Protein AF-A0A174PL36-F1 (afdb_monomer_lite)

Organism: NCBI:txid40520

Radius of gyration: 17.78 Å; chains: 1; bounding box: 45×32×51 Å

Secondary structure (DSSP, 8-state):
-EEEEEETTEEEEEETTEEEEEEE-STT--SEEEEEE-HHHHHHHHH-TTHHHHHHHHHTTTS--SHHHHHHHHHHHHHHHTT---HHHHHHHHHHHHTSHHHHHHHHHHHHTTS--SSS---BTTB-HHHHHHHSS--HHHHHHHHHHHHH-HHHHHHHHHT-PPP-

Foldseek 3Di:
DAFPDDDPQWTWGDDLNWIWIWHADFVPGGDIFTHTDDPVQVVVCSVPVVSSVVRVVVVVVVDDRHPLRRLLVVQLCCCVRVVVDDPVVSVVLSVLCVVVVVLSVQLSVCVVVVHHDPPPFDAQPNDGLVNCVVVAVADSSRSSVLSSVCVVPVVVSVVCVVVGPDDD

Structure (mmCIF, N/CA/C/O backbone):
data_AF-A0A174PL36-F1
#
_entry.id   AF-A0A174PL36-F1
#
loop_
_atom_site.group_PDB
_atom_site.id
_atom_site.type_symbol
_atom_site.label_atom_id
_atom_site.label_alt_id
_atom_site.label_comp_id
_atom_site.label_asym_id
_atom_site.label_entity_id
_atom_site.label_seq_id
_atom_site.pdbx_PDB_ins_code
_atom_site.Cartn_x
_atom_site.Cartn_y
_atom_site.Cartn_z
_atom_site.occupancy
_atom_site.B_iso_or_equiv
_atom_site.auth_seq_id
_atom_site.auth_comp_id
_atom_site.auth_asym_id
_atom_site.auth_atom_id
_atom_site.pdbx_PDB_model_num
ATOM 1 N N . MET A 1 1 ? -5.865 -0.388 -11.350 1.00 88.88 1 MET A N 1
ATOM 2 C CA . MET A 1 1 ? -4.479 -0.655 -11.802 1.00 88.88 1 MET A CA 1
ATOM 3 C C . MET A 1 1 ? -4.512 -1.227 -13.216 1.00 88.88 1 MET A C 1
ATOM 5 O O . MET A 1 1 ? -5.417 -1.996 -13.507 1.00 88.88 1 MET A O 1
ATOM 9 N N . GLU A 1 2 ? -3.556 -0.876 -14.075 1.00 94.81 2 GLU A N 1
ATOM 10 C CA . GLU A 1 2 ? -3.422 -1.423 -15.435 1.00 94.81 2 GLU A CA 1
ATOM 11 C C . GLU A 1 2 ? -2.105 -2.199 -15.571 1.00 94.81 2 GLU A C 1
ATOM 13 O O . GLU A 1 2 ? -1.045 -1.690 -15.201 1.00 94.81 2 GLU A O 1
ATOM 18 N N . LEU A 1 3 ? -2.162 -3.421 -16.104 1.00 96.50 3 LEU A N 1
ATOM 19 C CA . LEU A 1 3 ? -0.974 -4.182 -16.488 1.00 96.50 3 LEU A CA 1
ATOM 20 C C . LEU A 1 3 ? -0.522 -3.738 -17.882 1.00 96.50 3 LEU A C 1
ATOM 22 O O . LEU A 1 3 ? -1.268 -3.890 -18.844 1.00 96.50 3 LEU A O 1
ATOM 26 N N . VAL A 1 4 ? 0.700 -3.217 -17.987 1.00 97.38 4 VAL A N 1
ATOM 27 C CA . VAL A 1 4 ? 1.261 -2.711 -19.249 1.00 97.38 4 VAL A CA 1
ATOM 28 C C . VAL A 1 4 ? 2.040 -3.804 -19.973 1.00 97.38 4 VAL A C 1
ATOM 30 O O . VAL A 1 4 ? 1.842 -4.013 -21.166 1.00 97.38 4 VAL A O 1
ATOM 33 N N . LEU A 1 5 ? 2.930 -4.507 -19.264 1.00 96.50 5 LEU A N 1
ATOM 34 C CA . LEU A 1 5 ? 3.640 -5.673 -19.797 1.00 96.50 5 LEU A CA 1
ATOM 35 C C . LEU A 1 5 ? 4.159 -6.584 -18.688 1.00 96.50 5 LEU A C 1
ATOM 37 O O . LEU A 1 5 ? 4.340 -6.149 -17.551 1.00 96.50 5 LEU A O 1
ATOM 41 N N . GLU A 1 6 ? 4.482 -7.822 -19.059 1.00 96.06 6 GLU A N 1
ATOM 42 C CA . GLU A 1 6 ? 5.173 -8.788 -18.206 1.00 96.06 6 GLU A CA 1
ATOM 43 C C . GLU A 1 6 ? 6.438 -9.318 -18.874 1.00 96.06 6 GLU A C 1
ATOM 45 O O . GLU A 1 6 ? 6.476 -9.588 -20.077 1.00 96.06 6 GLU A O 1
ATOM 50 N N . TYR A 1 7 ? 7.490 -9.495 -18.078 1.00 95.56 7 TYR A N 1
ATOM 51 C CA . TYR A 1 7 ? 8.738 -10.093 -18.524 1.00 95.56 7 TYR A CA 1
ATOM 52 C C . TYR A 1 7 ? 9.463 -10.771 -17.357 1.00 95.56 7 TYR A C 1
ATOM 54 O O . TYR A 1 7 ? 9.905 -10.122 -16.409 1.00 95.56 7 TYR A O 1
ATOM 62 N N . LYS A 1 8 ? 9.616 -12.100 -17.441 1.00 92.31 8 LYS A N 1
ATOM 63 C CA . LYS A 1 8 ? 10.381 -12.934 -16.489 1.00 92.31 8 LYS A CA 1
ATOM 64 C C . LYS A 1 8 ? 10.021 -12.692 -15.009 1.00 92.31 8 LYS A C 1
ATOM 66 O O . LYS A 1 8 ? 10.908 -12.528 -14.174 1.00 92.31 8 LYS A O 1
ATOM 71 N N . GLY A 1 9 ? 8.724 -12.675 -14.691 1.00 91.38 9 GLY A N 1
ATOM 72 C CA . GLY A 1 9 ? 8.223 -12.490 -13.319 1.00 91.38 9 GLY A CA 1
ATOM 73 C C . GLY A 1 9 ? 8.264 -11.044 -12.812 1.00 91.38 9 GLY A C 1
ATOM 74 O O . GLY A 1 9 ? 8.099 -10.809 -11.618 1.00 91.38 9 GLY A O 1
ATOM 75 N N . LEU A 1 10 ? 8.514 -10.085 -13.707 1.00 95.62 10 LEU A N 1
ATOM 76 C CA . LEU A 1 10 ? 8.389 -8.652 -13.462 1.00 95.62 10 LEU A CA 1
ATOM 77 C C . LEU A 1 10 ? 7.235 -8.116 -14.296 1.00 95.62 10 LEU A C 1
ATOM 79 O O . LEU A 1 10 ? 7.120 -8.470 -15.471 1.00 95.62 10 LEU A O 1
ATOM 83 N N . SER A 1 11 ? 6.444 -7.226 -13.716 1.00 97.12 11 SER A N 1
ATOM 84 C CA . SER A 1 11 ? 5.327 -6.588 -14.406 1.00 97.12 11 SER A CA 1
ATOM 85 C C . SER A 1 11 ? 5.531 -5.080 -14.397 1.00 97.12 11 SER A C 1
ATOM 87 O O . SER A 1 11 ? 5.776 -4.490 -13.347 1.00 97.12 11 SER A O 1
ATOM 89 N N . LEU A 1 12 ? 5.431 -4.435 -15.556 1.00 98.06 12 LEU A N 1
ATOM 90 C CA . LEU A 1 12 ? 5.244 -2.989 -15.610 1.00 98.06 12 LEU A CA 1
ATOM 91 C C . LEU A 1 12 ? 3.751 -2.728 -15.438 1.00 98.06 12 LEU A C 1
ATOM 93 O O . LEU A 1 12 ? 2.942 -3.205 -16.235 1.00 98.06 12 LEU A O 1
ATOM 97 N N . ILE A 1 13 ? 3.389 -1.967 -14.416 1.00 97.56 13 ILE A N 1
ATOM 98 C CA . ILE A 1 13 ? 2.005 -1.583 -14.147 1.00 97.56 13 ILE A CA 1
ATOM 99 C C . ILE A 1 13 ? 1.871 -0.064 -14.155 1.00 97.56 13 ILE A C 1
ATOM 101 O O . ILE A 1 13 ? 2.823 0.663 -13.854 1.00 97.56 13 ILE A O 1
ATOM 105 N N . LYS A 1 14 ? 0.670 0.415 -14.465 1.00 97.06 14 LYS A N 1
ATOM 106 C CA . LYS A 1 14 ? 0.294 1.822 -14.366 1.00 97.06 14 LYS A CA 1
ATOM 107 C C . LYS A 1 14 ? -0.802 1.996 -13.311 1.00 97.06 14 LYS A C 1
ATOM 109 O O . LYS A 1 14 ? -1.827 1.309 -13.329 1.00 97.06 14 LYS A O 1
ATOM 114 N N . LYS A 1 15 ? -0.579 2.914 -12.370 1.00 94.56 15 LYS A N 1
ATOM 115 C CA . LYS A 1 15 ? -1.563 3.373 -11.371 1.00 94.56 15 LYS A CA 1
ATOM 116 C C . LYS A 1 15 ? -1.295 4.846 -11.057 1.00 94.56 15 LYS A C 1
ATOM 118 O O . LYS A 1 15 ? -0.148 5.274 -11.132 1.00 94.56 15 LYS A O 1
ATOM 123 N N . TYR A 1 16 ? -2.336 5.624 -10.765 1.00 94.50 16 TYR A N 1
ATOM 124 C CA . TYR A 1 16 ? -2.219 7.058 -10.439 1.00 94.50 16 TYR A CA 1
ATOM 125 C C . TYR A 1 16 ? -1.510 7.908 -11.518 1.00 94.50 16 TYR A C 1
ATOM 127 O O . TYR A 1 16 ? -0.785 8.848 -11.204 1.00 94.50 16 TYR A O 1
ATOM 135 N N . ASP A 1 17 ? -1.631 7.528 -12.795 1.00 93.88 17 ASP A N 1
ATOM 136 C CA . ASP A 1 17 ? -0.854 8.101 -13.911 1.00 93.88 17 ASP A CA 1
ATOM 137 C C . ASP A 1 17 ? 0.678 8.012 -13.763 1.00 93.88 17 ASP A C 1
ATOM 139 O O . ASP A 1 17 ? 1.435 8.732 -14.422 1.00 93.88 17 ASP A O 1
ATOM 143 N N . LYS A 1 18 ? 1.150 7.078 -12.935 1.00 96.56 18 LYS A N 1
ATOM 144 C CA . LYS A 1 18 ? 2.557 6.728 -12.732 1.00 96.56 18 LYS A CA 1
ATOM 145 C C . LYS A 1 18 ? 2.809 5.275 -13.123 1.00 96.56 18 LYS A C 1
ATOM 147 O O . LYS A 1 18 ? 1.895 4.449 -13.145 1.00 96.56 18 LYS A O 1
ATOM 152 N N . TYR A 1 19 ? 4.068 4.969 -13.411 1.00 97.94 19 TYR A N 1
ATOM 153 C CA . TYR A 1 19 ? 4.516 3.619 -13.728 1.00 97.94 19 TYR A CA 1
ATOM 154 C C . TYR A 1 19 ? 5.253 2.999 -12.550 1.00 97.94 19 TYR A C 1
ATOM 156 O O . TYR A 1 19 ? 6.035 3.664 -11.867 1.00 97.94 19 TYR A O 1
ATOM 164 N N . TYR A 1 20 ? 5.028 1.706 -12.358 1.00 97.75 20 TYR A N 1
ATOM 165 C CA . TYR A 1 20 ? 5.675 0.916 -11.327 1.00 97.75 20 TYR A CA 1
ATOM 166 C C . TYR A 1 20 ? 6.170 -0.398 -11.913 1.00 97.75 20 TYR A C 1
ATOM 168 O O . TYR A 1 20 ? 5.506 -1.000 -12.757 1.00 97.75 20 TYR A O 1
ATOM 176 N N . ILE A 1 21 ? 7.313 -0.870 -11.429 1.00 96.88 21 ILE A N 1
ATOM 177 C CA . ILE A 1 21 ? 7.738 -2.253 -11.626 1.00 96.88 21 ILE A CA 1
ATOM 178 C C . ILE A 1 21 ? 7.225 -3.053 -10.433 1.00 96.88 21 ILE A C 1
ATOM 180 O O . ILE A 1 21 ? 7.696 -2.858 -9.312 1.00 96.88 21 ILE A O 1
ATOM 184 N N . ARG A 1 22 ? 6.281 -3.959 -10.686 1.00 95.69 22 ARG A N 1
ATOM 185 C CA . ARG A 1 22 ? 5.827 -4.963 -9.729 1.00 95.69 22 ARG A CA 1
ATOM 186 C C . ARG A 1 22 ? 6.691 -6.213 -9.824 1.00 95.69 22 ARG A C 1
ATOM 188 O O . ARG A 1 22 ? 6.987 -6.699 -10.917 1.00 95.69 22 ARG A O 1
ATOM 195 N N . PHE A 1 23 ? 7.096 -6.737 -8.678 1.00 93.38 23 PHE A N 1
ATOM 196 C CA . PHE A 1 23 ? 7.859 -7.978 -8.566 1.00 93.38 23 PHE A CA 1
ATOM 197 C C . PHE A 1 23 ? 7.550 -8.668 -7.242 1.00 93.38 23 PHE A C 1
ATOM 199 O O . PHE A 1 23 ? 7.145 -8.013 -6.288 1.00 93.38 23 PHE A O 1
ATOM 206 N N . ILE A 1 24 ? 7.759 -9.981 -7.167 1.00 89.38 24 ILE A N 1
ATOM 207 C CA . ILE A 1 24 ? 7.722 -10.686 -5.883 1.00 89.38 24 ILE A CA 1
ATOM 208 C C . ILE A 1 24 ? 9.054 -10.456 -5.165 1.00 89.38 24 ILE A C 1
ATOM 210 O O . ILE A 1 24 ? 10.118 -10.779 -5.710 1.00 89.38 24 ILE A O 1
ATOM 214 N N . GLY A 1 25 ? 8.996 -9.887 -3.961 1.00 79.00 25 GLY A N 1
ATOM 215 C CA . GLY A 1 25 ? 10.114 -9.882 -3.024 1.00 79.00 25 GLY A CA 1
ATOM 216 C C . GLY A 1 25 ? 10.536 -8.528 -2.452 1.00 79.00 25 GLY A C 1
ATOM 217 O O . GLY A 1 25 ? 9.908 -7.497 -2.612 1.00 79.00 25 GLY A O 1
ATOM 218 N N . GLY A 1 26 ? 11.678 -8.584 -1.783 1.00 60.31 26 GLY A N 1
ATOM 219 C CA . GLY A 1 26 ? 12.026 -7.840 -0.570 1.00 60.31 26 GLY A CA 1
ATOM 220 C C . GLY A 1 26 ? 12.679 -8.923 0.288 1.00 60.31 26 GLY A C 1
ATOM 221 O O . GLY A 1 26 ? 12.268 -10.076 0.180 1.00 60.31 26 GLY A O 1
ATOM 222 N N . GLN A 1 27 ? 13.820 -8.676 0.931 1.00 54.56 27 GLN A N 1
ATOM 223 C CA . GLN A 1 27 ? 14.678 -9.770 1.427 1.00 54.56 27 GLN A CA 1
ATOM 224 C C . GLN A 1 27 ? 13.890 -10.914 2.117 1.00 54.56 27 GLN A C 1
ATOM 226 O O . GLN A 1 27 ? 13.421 -10.739 3.233 1.00 54.56 27 GLN A O 1
ATOM 231 N N . ARG A 1 28 ? 13.821 -12.092 1.462 1.00 53.44 28 ARG A N 1
ATOM 232 C CA . ARG A 1 28 ? 13.151 -13.336 1.917 1.00 53.44 28 ARG A CA 1
ATOM 233 C C . ARG A 1 28 ? 11.610 -13.350 1.927 1.00 53.44 28 ARG A C 1
ATOM 235 O O . ARG A 1 28 ? 11.037 -14.165 2.639 1.00 53.44 28 ARG A O 1
ATOM 242 N N . GLU A 1 29 ? 10.948 -12.515 1.134 1.00 64.31 29 GLU A N 1
ATOM 243 C CA . GLU A 1 29 ? 9.482 -12.392 1.167 1.00 64.31 29 GLU A CA 1
ATOM 244 C C . GLU A 1 29 ? 8.767 -12.876 -0.100 1.00 64.31 29 GLU A C 1
ATOM 246 O O . GLU A 1 29 ? 9.300 -12.782 -1.207 1.00 64.31 29 GLU A O 1
ATOM 251 N N . GLU A 1 30 ? 7.540 -13.376 0.083 1.00 76.75 30 GLU A N 1
ATOM 252 C CA . GLU A 1 30 ? 6.698 -14.001 -0.954 1.00 76.75 30 GLU A CA 1
ATOM 253 C C . GLU A 1 30 ? 5.532 -13.112 -1.423 1.00 76.75 30 GLU A C 1
ATOM 255 O O . GLU A 1 30 ? 4.617 -13.590 -2.090 1.00 76.75 30 GLU A O 1
ATOM 260 N N . TYR A 1 31 ? 5.544 -11.816 -1.104 1.00 81.50 31 TYR A N 1
ATOM 261 C CA . TYR A 1 31 ? 4.483 -10.890 -1.503 1.00 81.50 31 TYR A CA 1
ATOM 262 C C . TYR A 1 31 ? 4.928 -9.918 -2.611 1.00 81.50 31 TYR A C 1
ATOM 264 O O . TYR A 1 31 ? 6.128 -9.669 -2.792 1.00 81.50 31 TYR A O 1
ATOM 272 N N . PRO A 1 32 ? 3.975 -9.396 -3.410 1.00 91.50 32 PRO A N 1
ATOM 273 C CA . PRO A 1 32 ? 4.264 -8.419 -4.449 1.00 91.50 32 PRO A CA 1
ATOM 274 C C . PRO A 1 32 ? 4.734 -7.102 -3.838 1.00 91.50 32 PRO A C 1
ATOM 276 O O . PRO A 1 32 ? 4.231 -6.697 -2.798 1.00 91.50 32 PRO A O 1
ATOM 279 N N . CYS A 1 33 ? 5.655 -6.424 -4.517 1.00 93.31 33 CYS A N 1
ATOM 280 C CA . CYS A 1 33 ? 6.166 -5.094 -4.197 1.00 93.31 33 CYS A CA 1
ATOM 281 C C . CYS A 1 33 ? 6.124 -4.213 -5.441 1.00 93.31 33 CYS A C 1
ATOM 283 O O . CYS A 1 33 ? 6.465 -4.670 -6.533 1.00 93.31 33 CYS A O 1
ATOM 285 N N . ASP A 1 34 ? 5.746 -2.945 -5.261 1.00 94.94 34 ASP A N 1
ATOM 286 C CA . ASP A 1 34 ? 5.695 -1.953 -6.335 1.00 94.94 34 ASP A CA 1
ATOM 287 C C . ASP A 1 34 ? 6.830 -0.941 -6.183 1.00 94.94 34 ASP A C 1
ATOM 289 O O . ASP A 1 34 ? 6.911 -0.221 -5.190 1.00 94.94 34 ASP A O 1
ATOM 293 N N . LEU A 1 35 ? 7.680 -0.845 -7.203 1.00 95.25 35 LEU A N 1
ATOM 294 C CA . LEU A 1 35 ? 8.741 0.154 -7.296 1.00 95.25 35 LEU A CA 1
ATOM 295 C C . LEU A 1 35 ? 8.341 1.244 -8.290 1.00 95.25 35 LEU A C 1
ATOM 297 O O . LEU A 1 35 ? 8.252 0.968 -9.486 1.00 95.25 35 LEU A O 1
ATOM 301 N N . ALA A 1 36 ? 8.140 2.475 -7.818 1.00 96.06 36 ALA A N 1
ATOM 302 C CA . ALA A 1 36 ? 7.856 3.616 -8.687 1.00 96.06 36 ALA A CA 1
ATOM 303 C C . ALA A 1 36 ? 9.053 3.927 -9.601 1.00 96.06 36 ALA A C 1
ATOM 305 O O . ALA A 1 36 ? 10.192 4.024 -9.135 1.00 96.06 36 ALA A O 1
ATOM 306 N N . ILE A 1 37 ? 8.788 4.127 -10.893 1.00 97.06 37 ILE A N 1
ATOM 307 C CA . ILE A 1 37 ? 9.798 4.502 -11.890 1.00 97.06 37 ILE A CA 1
ATOM 308 C C . ILE A 1 37 ? 9.369 5.750 -12.664 1.00 97.06 37 ILE A C 1
ATOM 310 O O . ILE A 1 37 ? 8.191 6.114 -12.717 1.00 97.06 37 ILE A O 1
ATOM 314 N N . SER A 1 38 ? 10.330 6.428 -13.287 1.00 96.88 38 SER A N 1
ATOM 315 C CA . SER A 1 38 ? 10.039 7.585 -14.131 1.00 96.88 38 SER A CA 1
ATOM 316 C C . SER A 1 38 ? 9.362 7.183 -15.446 1.00 96.88 38 SER A C 1
ATOM 318 O O . SER A 1 38 ? 9.553 6.084 -15.966 1.00 96.88 38 SER A O 1
ATOM 320 N N . ASN A 1 39 ? 8.640 8.124 -16.065 1.00 96.81 39 ASN A N 1
ATOM 321 C CA . ASN A 1 39 ? 8.059 7.912 -17.395 1.00 96.81 39 ASN A CA 1
ATOM 322 C C . ASN A 1 39 ? 9.127 7.567 -18.443 1.00 96.81 39 ASN A C 1
ATOM 324 O O . ASN A 1 39 ? 8.875 6.760 -19.329 1.00 96.81 39 ASN A O 1
ATOM 328 N N . LYS A 1 40 ? 10.332 8.144 -18.339 1.00 97.06 40 LYS A N 1
ATOM 329 C CA . LYS A 1 40 ? 11.439 7.845 -19.258 1.00 97.06 40 LYS A CA 1
ATOM 330 C C . LYS A 1 40 ? 11.873 6.381 -19.153 1.00 97.06 40 LYS A C 1
ATOM 332 O O . LYS A 1 40 ? 12.075 5.737 -20.178 1.00 97.06 40 LYS A O 1
ATOM 337 N N . GLU A 1 41 ? 12.001 5.866 -17.932 1.00 97.69 41 GLU A N 1
ATOM 338 C CA . GLU A 1 41 ? 12.331 4.457 -17.686 1.00 97.69 41 GLU A CA 1
ATOM 339 C C . GLU A 1 41 ? 11.186 3.535 -18.114 1.00 97.69 41 GLU A C 1
ATOM 341 O O . GLU A 1 41 ? 11.425 2.503 -18.727 1.00 97.69 41 GLU A O 1
ATOM 346 N N . ALA A 1 42 ? 9.931 3.921 -17.881 1.00 97.56 42 ALA A N 1
ATOM 347 C CA . ALA A 1 42 ? 8.792 3.143 -18.359 1.00 97.56 42 ALA A CA 1
ATOM 348 C C . ALA A 1 42 ? 8.781 3.026 -19.891 1.00 97.56 42 ALA A C 1
ATOM 350 O O . ALA A 1 42 ? 8.587 1.938 -20.426 1.00 97.56 42 ALA A O 1
ATOM 351 N N . MET A 1 43 ? 9.059 4.119 -20.609 1.00 97.25 43 MET A N 1
ATOM 352 C CA . MET A 1 43 ? 9.117 4.107 -22.076 1.00 97.25 43 MET A CA 1
ATOM 353 C C . MET A 1 43 ? 10.284 3.275 -22.617 1.00 97.25 43 MET A C 1
ATOM 355 O O . MET A 1 43 ? 10.131 2.625 -23.654 1.00 97.25 43 MET A O 1
ATOM 359 N N . SER A 1 44 ? 11.433 3.241 -21.929 1.00 97.19 44 SER A N 1
ATOM 360 C CA . SER A 1 44 ? 12.531 2.349 -22.328 1.00 97.19 44 SER A CA 1
ATOM 361 C C . SER A 1 44 ? 12.162 0.876 -22.135 1.00 97.19 44 SER A C 1
ATOM 363 O O . SER A 1 44 ? 12.477 0.062 -23.001 1.00 97.19 44 SER A O 1
ATOM 365 N N . VAL A 1 45 ? 11.429 0.550 -21.066 1.00 97.56 45 VAL A N 1
ATOM 366 C CA . VAL A 1 45 ? 10.893 -0.795 -20.810 1.00 97.56 45 VAL A CA 1
ATOM 367 C C . VAL A 1 45 ? 9.839 -1.197 -21.844 1.00 97.56 45 VAL A C 1
ATOM 369 O O . VAL A 1 45 ? 9.896 -2.313 -22.343 1.00 97.56 45 VAL A O 1
ATOM 372 N N . ILE A 1 46 ? 8.929 -0.296 -22.224 1.00 96.62 46 ILE A N 1
ATOM 373 C CA . ILE A 1 46 ? 7.925 -0.549 -23.278 1.00 96.62 46 ILE A CA 1
ATOM 374 C C . ILE A 1 46 ? 8.593 -0.785 -24.639 1.00 96.62 46 ILE A C 1
ATOM 376 O O . ILE A 1 46 ? 8.140 -1.614 -25.423 1.00 96.62 46 ILE A O 1
ATOM 380 N N . SER A 1 47 ? 9.683 -0.068 -24.923 1.00 96.44 47 SER A N 1
ATOM 381 C CA . SER A 1 47 ? 10.427 -0.223 -26.179 1.00 96.44 47 SER A CA 1
ATOM 382 C C . SER A 1 47 ? 11.281 -1.495 -26.206 1.00 96.44 47 SER A C 1
ATOM 384 O O . SER A 1 47 ? 11.567 -2.027 -27.276 1.00 96.44 47 SER A O 1
ATOM 386 N N . SER A 1 48 ? 11.725 -1.969 -25.039 1.00 95.88 48 SER A N 1
ATOM 387 C CA . SER A 1 48 ? 12.526 -3.181 -24.885 1.00 95.88 48 SER A CA 1
ATOM 388 C C . SER A 1 48 ? 12.263 -3.820 -23.525 1.00 95.88 48 SER A C 1
ATOM 390 O O . SER A 1 48 ? 12.836 -3.420 -22.508 1.00 95.88 48 SER A O 1
ATOM 392 N N . ASN A 1 49 ? 11.416 -4.852 -23.513 1.00 93.06 49 ASN A N 1
ATOM 393 C CA . ASN A 1 49 ? 10.935 -5.482 -22.280 1.00 93.06 49 ASN A CA 1
ATOM 394 C C . ASN A 1 49 ? 12.074 -5.983 -21.377 1.00 93.06 49 ASN A C 1
ATOM 396 O O . ASN A 1 49 ? 11.937 -5.984 -20.156 1.00 93.06 49 ASN A O 1
ATOM 400 N N . GLU A 1 50 ? 13.225 -6.364 -21.942 1.00 93.56 50 GLU A N 1
ATOM 401 C CA . GLU A 1 50 ? 14.382 -6.839 -21.171 1.00 93.56 50 GLU A CA 1
ATOM 402 C C . GLU A 1 50 ? 14.985 -5.756 -20.264 1.00 93.56 50 GLU A C 1
ATOM 404 O O . GLU A 1 50 ? 15.582 -6.068 -19.226 1.00 93.56 50 GLU A O 1
ATOM 409 N N . ALA A 1 51 ? 14.783 -4.479 -20.610 1.00 95.81 51 ALA A N 1
ATOM 410 C CA . ALA A 1 51 ? 15.264 -3.343 -19.835 1.00 95.81 51 ALA A CA 1
ATOM 411 C C . ALA A 1 51 ? 14.647 -3.283 -18.428 1.00 95.81 51 ALA A C 1
ATOM 413 O O . ALA A 1 51 ? 15.274 -2.723 -17.527 1.00 95.81 51 ALA A O 1
ATOM 414 N N . ILE A 1 52 ? 13.479 -3.902 -18.196 1.00 96.88 52 ILE A N 1
ATOM 415 C CA . ILE A 1 52 ? 12.786 -3.870 -16.896 1.00 96.88 52 ILE A CA 1
ATOM 416 C C . ILE A 1 52 ? 13.657 -4.407 -15.758 1.00 96.88 52 ILE A C 1
ATOM 418 O O . ILE A 1 52 ? 13.647 -3.873 -14.647 1.00 96.88 52 ILE A O 1
ATOM 422 N N . LYS A 1 53 ? 14.474 -5.429 -16.042 1.00 95.00 53 LYS A N 1
ATOM 423 C CA . LYS A 1 53 ? 15.394 -6.004 -15.060 1.00 95.00 53 LYS A CA 1
ATOM 424 C C . LYS A 1 53 ? 16.494 -5.008 -14.700 1.00 95.00 53 LYS A C 1
ATOM 426 O O . LYS A 1 53 ? 16.782 -4.837 -13.518 1.00 95.00 53 LYS A O 1
ATOM 431 N N . ASN A 1 54 ? 17.065 -4.347 -15.706 1.00 95.00 54 ASN A N 1
ATOM 432 C CA . ASN A 1 54 ? 18.138 -3.373 -15.522 1.00 95.00 54 ASN A CA 1
ATOM 433 C C . ASN A 1 54 ? 17.640 -2.157 -14.736 1.00 95.00 54 ASN A C 1
ATOM 435 O O . ASN A 1 54 ? 18.268 -1.794 -13.747 1.00 95.00 54 ASN A O 1
ATOM 439 N N . VAL A 1 55 ? 16.475 -1.604 -15.101 1.00 96.44 55 VAL A N 1
ATOM 440 C CA . VAL A 1 55 ? 15.848 -0.489 -14.370 1.00 96.44 55 VAL A CA 1
ATOM 441 C C . VAL A 1 55 ? 15.639 -0.870 -12.904 1.00 96.44 55 VAL A C 1
ATOM 443 O O . VAL A 1 55 ? 16.141 -0.189 -12.014 1.00 96.44 55 VAL A O 1
ATOM 446 N N . ARG A 1 56 ? 14.986 -2.005 -12.625 1.00 94.62 56 ARG A N 1
ATOM 447 C CA . ARG A 1 56 ? 14.777 -2.479 -11.248 1.00 94.62 56 ARG A CA 1
ATOM 448 C C . ARG A 1 56 ? 16.098 -2.645 -10.483 1.00 94.62 56 ARG A C 1
ATOM 450 O O . ARG A 1 56 ? 16.200 -2.239 -9.326 1.00 94.62 56 ARG A O 1
ATOM 457 N N . ASP A 1 57 ? 17.104 -3.263 -11.102 1.00 92.75 57 ASP A N 1
ATOM 458 C CA . ASP A 1 57 ? 18.386 -3.550 -10.449 1.00 92.75 57 ASP A CA 1
ATOM 459 C C . ASP A 1 57 ? 19.236 -2.288 -10.213 1.00 92.75 57 ASP A C 1
ATOM 461 O O . ASP A 1 57 ? 20.052 -2.267 -9.290 1.00 92.75 57 ASP A O 1
ATOM 465 N N . GLU A 1 58 ? 19.022 -1.208 -10.967 1.00 94.25 58 GLU A N 1
ATOM 466 C CA . GLU A 1 58 ? 19.594 0.100 -10.637 1.00 94.25 58 GLU A CA 1
ATOM 467 C C . GLU A 1 58 ? 18.990 0.691 -9.363 1.00 94.25 58 GLU A C 1
ATOM 469 O O . GLU A 1 58 ? 19.720 1.244 -8.538 1.00 94.25 58 GLU A O 1
ATOM 474 N N . TYR A 1 59 ? 17.677 0.556 -9.170 1.00 93.75 59 TYR A N 1
ATOM 475 C CA . TYR A 1 59 ? 17.009 1.060 -7.969 1.00 93.75 59 TYR A CA 1
ATOM 476 C C . TYR A 1 59 ? 17.452 0.338 -6.698 1.00 93.75 59 TYR A C 1
ATOM 478 O O . TYR A 1 59 ? 17.544 0.983 -5.658 1.00 93.75 59 TYR A O 1
ATOM 486 N N . LYS A 1 60 ? 17.866 -0.934 -6.779 1.00 90.19 60 LYS A N 1
ATOM 487 C CA . LYS A 1 60 ? 18.502 -1.650 -5.651 1.00 90.19 60 LYS A CA 1
ATOM 488 C C . LYS A 1 60 ? 19.688 -0.911 -5.033 1.00 90.19 60 LYS A C 1
ATOM 490 O O . LYS A 1 60 ? 20.025 -1.166 -3.884 1.00 90.19 60 LYS A O 1
ATOM 495 N N . LYS A 1 61 ? 20.341 -0.032 -5.798 1.00 89.88 61 LYS A N 1
ATOM 496 C CA . LYS A 1 61 ? 21.481 0.779 -5.347 1.00 89.88 61 LYS A CA 1
ATOM 497 C C . LYS A 1 61 ? 21.068 2.162 -4.833 1.00 89.88 61 LYS A C 1
ATOM 499 O O . LYS A 1 61 ? 21.896 2.851 -4.250 1.00 89.88 61 LYS A O 1
ATOM 504 N N . LYS A 1 62 ? 19.831 2.589 -5.108 1.00 91.06 62 LYS A N 1
ATOM 505 C CA . LYS A 1 62 ? 19.307 3.940 -4.842 1.00 91.06 62 LYS A CA 1
ATOM 506 C C . LYS A 1 62 ? 18.368 3.979 -3.637 1.00 91.06 62 LYS A C 1
ATOM 508 O O . LYS A 1 62 ? 18.224 5.034 -3.030 1.00 91.06 62 LYS A O 1
ATOM 513 N N . VAL A 1 63 ? 17.719 2.860 -3.319 1.00 90.44 63 VAL A N 1
ATOM 514 C CA . VAL A 1 63 ? 16.720 2.771 -2.249 1.00 90.44 63 VAL A CA 1
ATOM 515 C C . VAL A 1 63 ? 17.037 1.633 -1.293 1.00 90.44 63 VAL A C 1
ATOM 517 O O . VAL A 1 63 ? 17.760 0.694 -1.633 1.00 90.44 63 VAL A O 1
ATOM 520 N N . GLU A 1 64 ? 16.469 1.708 -0.096 1.00 90.06 64 GLU A N 1
ATOM 521 C CA . GLU A 1 64 ? 16.518 0.604 0.848 1.00 90.06 64 GLU A CA 1
ATOM 522 C C . GLU A 1 64 ? 15.708 -0.575 0.288 1.00 90.06 64 GLU A C 1
ATOM 524 O O . GLU A 1 64 ? 14.501 -0.486 0.094 1.00 90.06 64 GLU A O 1
ATOM 529 N N . TRP A 1 65 ? 16.370 -1.694 -0.015 1.00 90.25 65 TRP A N 1
ATOM 530 C CA . TRP A 1 65 ? 15.716 -2.856 -0.628 1.00 90.25 65 TRP A CA 1
ATOM 531 C C . TRP A 1 65 ? 15.080 -3.782 0.419 1.00 90.25 65 TRP A C 1
ATOM 533 O O . TRP A 1 65 ? 15.384 -4.980 0.489 1.00 90.25 65 TRP A O 1
ATOM 543 N N . THR A 1 66 ? 14.229 -3.211 1.269 1.00 89.19 66 THR A N 1
ATOM 544 C CA . THR A 1 66 ? 13.555 -3.907 2.370 1.00 89.19 66 THR A CA 1
ATOM 545 C C . THR A 1 66 ? 12.043 -3.889 2.205 1.00 89.19 66 THR A C 1
ATOM 547 O O . THR A 1 66 ? 11.461 -3.007 1.578 1.00 89.19 66 THR A O 1
ATOM 550 N N . SER A 1 67 ? 11.412 -4.882 2.816 1.00 86.31 67 SER A N 1
ATOM 551 C CA . SER A 1 67 ? 9.968 -5.005 2.988 1.00 86.31 67 SER A CA 1
ATOM 552 C C . SER A 1 67 ? 9.302 -3.717 3.446 1.00 86.31 67 SER A C 1
ATOM 554 O O . SER A 1 67 ? 8.388 -3.186 2.818 1.00 86.31 67 SER A O 1
ATOM 556 N N . ARG A 1 68 ? 9.846 -3.169 4.533 1.00 89.00 68 ARG A N 1
ATOM 557 C CA . ARG A 1 68 ? 9.392 -1.945 5.166 1.00 89.00 68 ARG A CA 1
ATOM 558 C C . ARG A 1 68 ? 9.375 -0.787 4.181 1.00 89.00 68 ARG A C 1
ATOM 560 O O . ARG A 1 68 ? 8.366 -0.095 4.121 1.00 89.00 68 ARG A O 1
ATOM 567 N N . TYR A 1 69 ? 10.448 -0.614 3.410 1.00 92.25 69 TYR A N 1
ATOM 568 C CA . TYR A 1 69 ? 10.533 0.446 2.413 1.00 92.25 69 TYR A CA 1
ATOM 569 C C . TYR A 1 69 ? 9.426 0.324 1.361 1.00 92.25 69 TYR A C 1
ATOM 571 O O . TYR A 1 69 ? 8.727 1.302 1.098 1.00 92.25 69 TYR A O 1
ATOM 579 N N . PHE A 1 70 ? 9.221 -0.868 0.792 1.00 93.69 70 PHE A N 1
ATOM 580 C CA . PHE A 1 70 ? 8.195 -1.066 -0.236 1.00 93.69 70 PHE A CA 1
ATOM 581 C C . PHE A 1 70 ? 6.781 -0.871 0.304 1.00 93.69 70 PHE A C 1
ATOM 583 O O . PHE A 1 70 ? 5.975 -0.204 -0.345 1.00 93.69 70 PHE A O 1
ATOM 590 N N . ILE A 1 71 ? 6.493 -1.378 1.505 1.00 94.62 71 ILE A N 1
ATOM 591 C CA . ILE A 1 71 ? 5.193 -1.178 2.149 1.00 94.62 71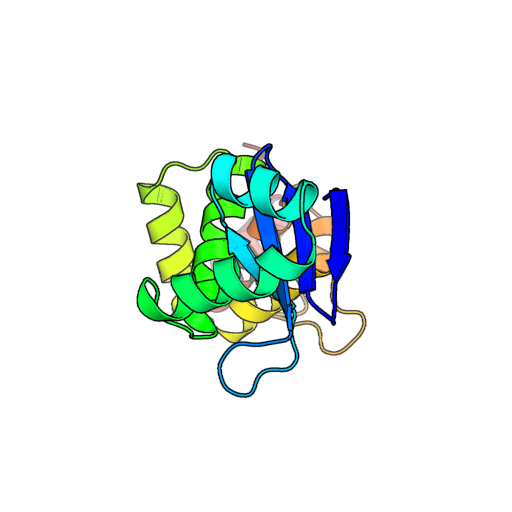 ILE A CA 1
ATOM 592 C C . ILE A 1 71 ? 4.973 0.310 2.456 1.00 94.62 71 ILE A C 1
ATOM 594 O O . ILE A 1 71 ? 3.920 0.848 2.117 1.00 94.62 71 ILE A O 1
ATOM 598 N N . ASP A 1 72 ? 5.949 0.995 3.063 1.00 95.94 72 ASP A N 1
ATOM 599 C CA . ASP A 1 72 ? 5.835 2.422 3.397 1.00 95.94 72 ASP A CA 1
ATOM 600 C C . ASP A 1 72 ? 5.656 3.277 2.142 1.00 95.94 72 ASP A C 1
ATOM 602 O O . ASP A 1 72 ? 4.751 4.110 2.091 1.00 95.94 72 ASP A O 1
ATOM 606 N N . SER A 1 73 ? 6.454 3.025 1.101 1.00 95.44 73 SER A N 1
ATOM 607 C CA . SER A 1 73 ? 6.343 3.726 -0.179 1.00 95.44 73 SER A CA 1
ATOM 608 C C . SER A 1 73 ? 4.990 3.477 -0.847 1.00 95.44 73 SER A C 1
ATOM 610 O O . SER A 1 73 ? 4.376 4.418 -1.348 1.00 95.44 73 SER A O 1
ATOM 612 N N . PHE A 1 74 ? 4.500 2.233 -0.847 1.00 96.62 74 PHE A N 1
ATOM 613 C CA . PHE A 1 74 ? 3.202 1.895 -1.431 1.00 96.62 74 PHE A CA 1
ATOM 614 C C . PHE A 1 74 ? 2.058 2.605 -0.702 1.00 96.62 74 PHE A C 1
ATOM 616 O O . PHE A 1 74 ? 1.173 3.181 -1.339 1.00 96.62 74 PHE A O 1
ATOM 623 N N . LEU A 1 75 ? 2.066 2.560 0.633 1.00 98.00 75 LEU A N 1
ATOM 624 C CA . LEU A 1 75 ? 1.024 3.169 1.455 1.00 98.00 75 LEU A CA 1
ATOM 625 C C . LEU A 1 75 ? 1.064 4.697 1.362 1.00 98.00 75 LEU A C 1
ATOM 627 O O . LEU A 1 75 ? 0.003 5.317 1.299 1.00 98.00 75 LEU A O 1
ATOM 631 N N . ALA A 1 76 ? 2.254 5.299 1.297 1.00 98.06 76 ALA A N 1
ATOM 632 C CA . ALA A 1 76 ? 2.408 6.734 1.083 1.00 98.06 76 ALA A CA 1
ATOM 633 C C . ALA A 1 76 ? 1.801 7.174 -0.257 1.00 98.06 76 ALA A C 1
ATOM 635 O O . ALA A 1 76 ? 0.998 8.108 -0.277 1.00 98.06 76 ALA A O 1
ATOM 636 N N . ASP A 1 77 ? 2.096 6.458 -1.346 1.00 97.69 77 ASP A N 1
ATOM 637 C CA . ASP A 1 77 ? 1.507 6.731 -2.660 1.00 97.69 77 ASP A CA 1
ATOM 638 C C . ASP A 1 77 ? -0.018 6.580 -2.640 1.00 97.69 77 ASP A C 1
ATOM 640 O O . ASP A 1 77 ? -0.732 7.462 -3.112 1.00 97.69 77 ASP A O 1
ATOM 644 N N . TYR A 1 78 ? -0.542 5.502 -2.050 1.00 97.81 78 TYR A N 1
ATOM 645 C CA . TYR A 1 78 ? -1.989 5.322 -1.907 1.00 97.81 78 TYR A CA 1
ATOM 646 C C . TYR A 1 78 ? -2.632 6.479 -1.119 1.00 97.81 78 TYR A C 1
ATOM 648 O O . TYR A 1 78 ? -3.647 7.040 -1.535 1.00 97.81 78 TYR A O 1
ATOM 656 N N . MET A 1 79 ? -2.038 6.895 0.002 1.00 98.19 79 MET A N 1
ATOM 657 C CA . MET A 1 79 ? -2.567 8.012 0.790 1.00 98.19 79 MET A CA 1
ATOM 658 C C . MET A 1 79 ? -2.490 9.349 0.043 1.00 98.19 79 MET A C 1
ATOM 660 O O . MET A 1 79 ? -3.377 10.191 0.204 1.00 98.19 79 MET A O 1
ATOM 664 N N . PHE A 1 80 ? -1.447 9.554 -0.757 1.00 97.94 80 PHE A N 1
ATOM 665 C CA . PHE A 1 80 ? -1.287 10.766 -1.546 1.00 97.94 80 PHE A CA 1
ATOM 666 C C . PHE A 1 80 ? -2.290 10.817 -2.701 1.00 97.94 80 PHE A C 1
ATOM 668 O O . PHE A 1 80 ? -3.090 11.747 -2.768 1.00 97.94 80 PHE A O 1
ATOM 675 N N . TYR A 1 81 ? -2.282 9.806 -3.572 1.00 96.44 81 TYR A N 1
ATOM 676 C CA . TYR A 1 81 ? -3.035 9.824 -4.826 1.00 96.44 81 TYR A CA 1
ATOM 677 C C . TYR A 1 81 ? -4.518 9.467 -4.655 1.00 96.44 81 TYR A C 1
ATOM 679 O O . TYR A 1 81 ? -5.361 10.120 -5.258 1.00 96.44 81 TYR A O 1
ATOM 687 N N . GLU A 1 82 ? -4.859 8.482 -3.817 1.00 94.94 82 GLU A N 1
ATOM 688 C CA . GLU A 1 82 ? -6.257 8.039 -3.647 1.00 94.94 82 GLU A CA 1
ATOM 689 C C . GLU A 1 82 ? -6.961 8.758 -2.496 1.00 94.94 82 GLU A C 1
ATOM 691 O O . GLU A 1 82 ? -8.158 9.034 -2.553 1.00 94.94 82 GLU A O 1
ATOM 696 N N . CYS A 1 83 ? -6.229 9.083 -1.427 1.00 95.25 83 CYS A N 1
ATOM 697 C CA . CYS A 1 83 ? -6.819 9.727 -0.251 1.00 95.25 83 CYS A CA 1
ATOM 698 C C . CYS A 1 83 ? -6.616 11.252 -0.208 1.00 95.25 83 CYS A C 1
ATOM 700 O O . CYS A 1 83 ? -7.073 11.879 0.754 1.00 95.25 83 CYS A O 1
ATOM 702 N N . ASN A 1 84 ? -5.938 11.845 -1.202 1.00 95.94 84 ASN A N 1
ATOM 703 C CA . ASN A 1 84 ? -5.630 13.280 -1.284 1.00 95.94 84 ASN A CA 1
ATOM 704 C C . ASN A 1 84 ? -5.028 13.842 0.021 1.00 95.94 84 ASN A C 1
ATOM 706 O O . ASN A 1 84 ? -5.376 14.938 0.477 1.00 95.94 84 ASN A O 1
ATOM 710 N N . MET A 1 85 ? -4.169 13.065 0.689 1.00 97.19 85 MET A N 1
ATOM 711 C CA . MET A 1 85 ? -3.547 13.483 1.945 1.00 97.19 85 MET A CA 1
ATOM 712 C C . MET A 1 85 ? -2.300 14.333 1.701 1.00 97.19 85 MET A C 1
ATOM 714 O O . MET A 1 85 ? -1.507 14.070 0.804 1.00 97.19 85 MET A O 1
ATOM 718 N N . SER A 1 86 ? -2.087 15.331 2.562 1.00 97.62 86 SER A N 1
ATOM 719 C CA . SER A 1 86 ? -0.822 16.062 2.601 1.00 97.62 86 SER A CA 1
ATOM 720 C C . SER A 1 86 ? 0.299 15.194 3.166 1.00 97.62 86 SER A C 1
ATOM 722 O O . SER A 1 86 ? 0.059 14.347 4.026 1.00 97.62 86 SER A O 1
ATOM 724 N N . GLU A 1 87 ? 1.538 15.473 2.766 1.00 97.38 87 GLU A N 1
ATOM 725 C CA . GLU A 1 87 ? 2.739 14.767 3.235 1.00 97.38 87 GLU A CA 1
ATOM 726 C C . GLU A 1 87 ? 2.810 14.665 4.766 1.00 97.38 87 GLU A C 1
ATOM 728 O O . GLU A 1 87 ? 3.016 13.588 5.319 1.00 97.38 87 GLU A O 1
ATOM 733 N N . LYS A 1 88 ? 2.516 15.760 5.482 1.00 97.94 88 LYS A N 1
ATOM 734 C CA . LYS A 1 88 ? 2.466 15.753 6.952 1.00 97.94 88 LYS A CA 1
ATOM 735 C C . LYS A 1 88 ? 1.481 14.709 7.491 1.00 97.94 88 LYS A C 1
ATOM 737 O O . LYS A 1 88 ? 1.795 13.997 8.442 1.00 97.94 88 LYS A O 1
ATOM 742 N N . ARG A 1 89 ? 0.285 14.625 6.899 1.00 97.56 89 ARG A N 1
ATOM 743 C CA . ARG A 1 89 ? -0.755 13.676 7.317 1.00 97.56 89 ARG A CA 1
ATOM 744 C C . ARG A 1 89 ? -0.382 12.241 6.944 1.00 97.56 89 ARG A C 1
ATOM 746 O O . ARG A 1 89 ? -0.691 11.340 7.723 1.00 97.56 89 ARG A O 1
ATOM 753 N N . ILE A 1 90 ? 0.289 12.047 5.808 1.00 98.38 90 ILE A N 1
ATOM 754 C CA . ILE A 1 90 ? 0.839 10.754 5.384 1.00 98.38 90 ILE A CA 1
ATOM 755 C C . ILE A 1 90 ? 1.858 10.270 6.412 1.00 98.38 90 ILE A C 1
ATOM 757 O O . ILE A 1 90 ? 1.662 9.202 6.982 1.00 98.38 90 ILE A O 1
ATOM 761 N N . ASN A 1 91 ? 2.856 11.091 6.747 1.00 97.81 91 ASN A N 1
ATOM 762 C CA . ASN A 1 91 ? 3.893 10.731 7.718 1.00 97.81 91 ASN A CA 1
ATOM 763 C C . ASN A 1 91 ? 3.286 10.353 9.077 1.00 97.81 91 ASN A C 1
ATOM 765 O O . ASN A 1 91 ? 3.593 9.297 9.616 1.00 97.81 91 ASN A O 1
ATOM 769 N N . THR A 1 92 ? 2.314 11.129 9.576 1.00 97.31 92 THR A N 1
ATOM 770 C CA . THR A 1 9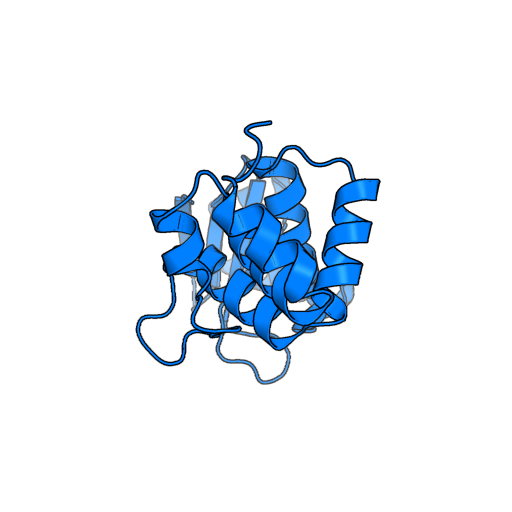2 ? 1.597 10.778 10.817 1.00 97.31 92 THR A CA 1
ATOM 771 C C . THR A 1 92 ? 0.839 9.444 10.722 1.00 97.31 92 THR A C 1
ATOM 773 O O . THR A 1 92 ? 0.790 8.697 11.699 1.00 97.31 92 THR A O 1
ATOM 776 N N . ASN A 1 93 ? 0.231 9.123 9.572 1.00 97.56 93 ASN A N 1
ATOM 777 C CA . ASN A 1 93 ? -0.451 7.836 9.387 1.00 97.56 93 ASN A CA 1
ATOM 778 C C . ASN A 1 93 ? 0.548 6.677 9.311 1.00 97.56 93 ASN A C 1
ATOM 780 O O . ASN A 1 93 ? 0.317 5.649 9.941 1.00 97.56 93 ASN A O 1
ATOM 784 N N . ILE A 1 94 ? 1.661 6.848 8.597 1.00 98.00 94 ILE A N 1
ATOM 785 C CA . ILE A 1 94 ? 2.727 5.845 8.512 1.00 98.00 94 ILE A CA 1
ATOM 786 C C . ILE A 1 94 ? 3.347 5.592 9.891 1.00 98.00 94 ILE A C 1
ATOM 788 O O . ILE A 1 94 ? 3.498 4.436 10.279 1.00 98.00 94 ILE A O 1
ATOM 792 N N . ASP A 1 95 ? 3.610 6.632 10.684 1.00 96.81 95 ASP A N 1
ATOM 793 C CA . ASP A 1 95 ? 4.102 6.488 12.062 1.00 96.81 95 ASP A CA 1
ATOM 794 C C . ASP A 1 95 ? 3.108 5.735 12.953 1.00 96.81 95 ASP A C 1
ATOM 796 O O . ASP A 1 95 ? 3.499 4.894 13.765 1.00 96.81 95 ASP A O 1
ATOM 800 N N . LYS A 1 96 ? 1.805 5.998 12.790 1.00 96.69 96 LYS A N 1
ATOM 801 C CA . LYS A 1 96 ? 0.757 5.253 13.495 1.00 96.69 96 LYS A CA 1
ATOM 802 C C . LYS A 1 96 ? 0.748 3.780 13.083 1.00 96.69 96 LYS A C 1
ATOM 804 O O . LYS A 1 96 ? 0.765 2.921 13.958 1.00 96.69 96 LYS A O 1
ATOM 809 N N . LEU A 1 97 ? 0.773 3.489 11.786 1.00 97.88 97 LEU A N 1
ATOM 810 C CA . LEU A 1 97 ? 0.792 2.125 11.251 1.00 97.88 97 LEU A CA 1
ATOM 811 C C . LEU A 1 97 ? 2.068 1.364 11.644 1.00 97.88 97 LEU A C 1
ATOM 813 O O . LEU A 1 97 ? 2.013 0.177 11.937 1.00 97.88 97 LEU A O 1
ATOM 817 N N . ASN A 1 98 ? 3.212 2.043 11.732 1.00 96.00 98 ASN A N 1
ATOM 818 C CA . ASN A 1 98 ? 4.477 1.445 12.165 1.00 96.00 98 ASN A CA 1
ATOM 819 C C . ASN A 1 98 ? 4.460 0.948 13.620 1.00 96.00 98 ASN A C 1
ATOM 821 O O . ASN A 1 98 ? 5.287 0.109 13.973 1.00 96.00 98 ASN A O 1
ATOM 825 N N . ARG A 1 99 ? 3.531 1.433 14.456 1.00 96.88 99 ARG A N 1
ATOM 826 C CA . ARG A 1 99 ? 3.324 0.932 15.826 1.00 96.88 99 ARG A CA 1
ATOM 827 C C . ARG A 1 99 ? 2.454 -0.333 15.882 1.00 96.88 99 ARG A C 1
ATOM 829 O O . ARG A 1 99 ? 2.475 -1.010 16.901 1.00 96.88 99 ARG A O 1
ATOM 836 N N . HIS A 1 100 ? 1.743 -0.657 14.798 1.00 97.31 100 HIS A N 1
ATOM 837 C CA . HIS A 1 100 ? 0.788 -1.770 14.686 1.00 97.31 100 HIS A CA 1
ATOM 838 C C . HIS A 1 100 ? 1.048 -2.536 1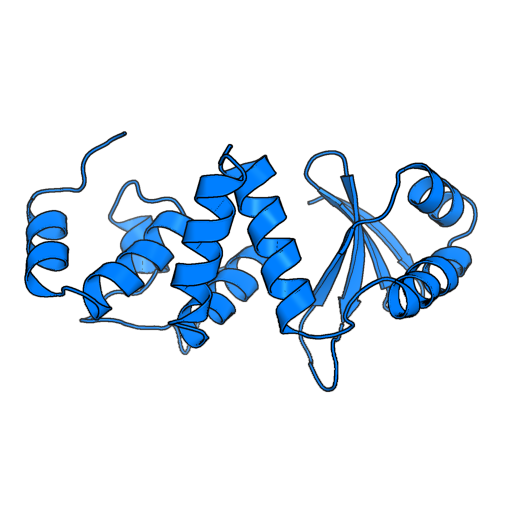3.375 1.00 97.31 100 HIS A C 1
ATOM 840 O O . HIS A 1 100 ? 0.320 -2.403 12.389 1.00 97.31 100 HIS A O 1
ATOM 846 N N . VAL A 1 101 ? 2.182 -3.246 13.329 1.00 95.00 101 VAL A N 1
ATOM 847 C CA . VAL A 1 101 ? 2.780 -3.791 12.090 1.00 95.00 101 VAL A CA 1
ATOM 848 C C . VAL A 1 101 ? 1.909 -4.855 11.418 1.00 95.00 101 VAL A C 1
ATOM 850 O O . VAL A 1 101 ? 1.865 -4.911 10.193 1.00 95.00 101 VAL A O 1
ATOM 853 N N . ASP A 1 102 ? 1.203 -5.665 12.196 1.00 95.62 102 ASP A N 1
ATOM 854 C CA . ASP A 1 102 ? 0.235 -6.656 11.720 1.00 95.62 102 ASP A CA 1
ATOM 855 C C . ASP A 1 102 ? -0.917 -5.995 10.947 1.00 95.62 102 ASP A C 1
ATOM 857 O O . ASP A 1 102 ? -1.174 -6.340 9.793 1.00 95.62 102 ASP A O 1
ATOM 861 N N . ILE A 1 103 ? -1.538 -4.967 11.532 1.00 97.69 103 ILE A N 1
ATOM 862 C CA . ILE A 1 103 ? -2.606 -4.177 10.902 1.00 97.69 103 ILE A CA 1
ATOM 863 C C . ILE A 1 103 ? -2.088 -3.487 9.640 1.00 97.69 103 ILE A C 1
ATOM 865 O O . ILE A 1 103 ? -2.768 -3.463 8.613 1.00 97.69 103 ILE A O 1
ATOM 869 N N . LYS A 1 104 ? -0.878 -2.923 9.700 1.00 97.62 104 LYS A N 1
ATOM 870 C CA . LYS A 1 104 ? -0.229 -2.302 8.542 1.00 97.62 104 LYS A CA 1
ATOM 871 C C . LYS A 1 104 ? -0.019 -3.303 7.407 1.00 97.62 104 LYS A C 1
ATOM 873 O O . LYS A 1 104 ? -0.241 -2.950 6.248 1.00 97.62 104 LYS A O 1
ATOM 878 N N . PHE A 1 105 ? 0.423 -4.514 7.730 1.00 95.31 105 PHE A N 1
ATOM 879 C CA . PHE A 1 105 ? 0.673 -5.556 6.744 1.00 95.31 105 PHE A CA 1
ATOM 880 C C . PHE A 1 105 ? -0.629 -6.026 6.089 1.00 95.31 105 PHE A C 1
ATOM 882 O O . PHE A 1 105 ? -0.715 -6.041 4.865 1.00 95.31 105 PHE A O 1
ATOM 889 N N . GLU A 1 106 ? -1.684 -6.278 6.866 1.00 97.06 106 GLU A N 1
ATOM 890 C CA 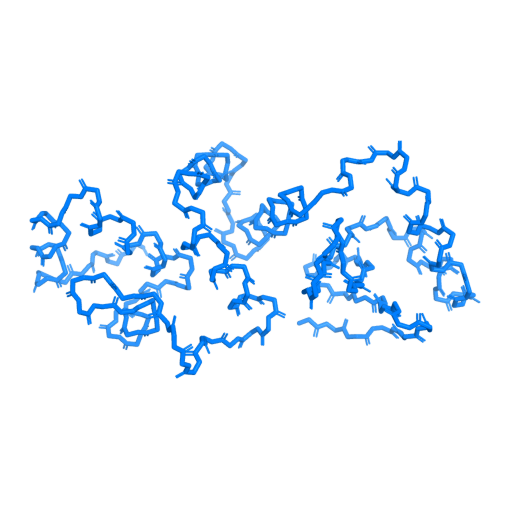. GLU A 1 106 ? -2.982 -6.661 6.297 1.00 97.06 106 GLU A CA 1
ATOM 891 C C . GLU A 1 106 ? -3.610 -5.532 5.454 1.00 97.06 106 GLU A C 1
ATOM 893 O O . GLU A 1 106 ? -4.206 -5.795 4.407 1.00 97.06 106 GLU A O 1
ATOM 898 N N . LEU A 1 107 ? -3.438 -4.261 5.852 1.00 98.19 107 LEU A N 1
ATOM 899 C CA . LEU A 1 107 ? -3.822 -3.110 5.023 1.00 98.19 107 LEU A CA 1
ATOM 900 C C . LEU A 1 107 ? -3.085 -3.133 3.679 1.00 98.19 107 LEU A C 1
ATOM 902 O O . LEU A 1 107 ? -3.703 -2.928 2.633 1.00 98.19 107 LEU A O 1
ATOM 906 N N . TYR A 1 108 ? -1.773 -3.363 3.706 1.00 96.75 108 TYR A N 1
ATOM 907 C CA . TYR A 1 108 ? -0.957 -3.456 2.501 1.00 96.75 108 TYR A CA 1
ATOM 908 C C . TYR A 1 108 ? -1.422 -4.592 1.586 1.00 96.75 108 TYR A C 1
ATOM 910 O O . TYR A 1 108 ? -1.682 -4.347 0.407 1.00 96.75 108 TYR A O 1
ATOM 918 N N . GLU A 1 109 ? -1.604 -5.798 2.129 1.00 94.62 109 GLU A N 1
ATOM 919 C CA . GLU A 1 109 ? -2.106 -6.955 1.383 1.00 94.62 109 GLU A CA 1
ATOM 920 C C . GLU A 1 109 ? -3.492 -6.686 0.790 1.00 94.62 109 GLU A C 1
ATOM 922 O O . GLU A 1 109 ? -3.728 -6.927 -0.396 1.00 94.62 109 GLU A O 1
ATOM 927 N N . THR A 1 110 ? -4.387 -6.093 1.580 1.00 96.62 110 THR A N 1
ATOM 928 C CA . THR A 1 110 ? -5.738 -5.750 1.128 1.00 96.62 110 THR A CA 1
ATOM 929 C C . THR A 1 110 ? -5.716 -4.801 -0.063 1.00 96.62 110 THR A C 1
ATOM 931 O O . THR A 1 110 ? -6.482 -4.974 -1.012 1.00 96.62 110 THR A O 1
ATOM 934 N N . LEU A 1 111 ? -4.836 -3.799 -0.036 1.00 96.31 111 LEU A N 1
ATOM 935 C CA . LEU A 1 111 ? -4.713 -2.831 -1.120 1.00 96.31 111 LEU A CA 1
ATOM 936 C C . LEU A 1 111 ? -4.014 -3.417 -2.350 1.00 96.31 111 LEU A C 1
ATOM 938 O O . LEU A 1 111 ? -4.446 -3.151 -3.469 1.00 96.31 111 LEU A O 1
ATOM 942 N N . ILE A 1 112 ? -2.946 -4.201 -2.176 1.00 93.19 112 ILE A N 1
ATOM 943 C CA . ILE A 1 112 ? -2.166 -4.712 -3.311 1.00 93.19 112 ILE A CA 1
ATOM 944 C C . ILE A 1 112 ? -2.867 -5.855 -4.055 1.00 93.19 112 ILE A C 1
ATOM 946 O O . ILE A 1 112 ? -2.712 -5.963 -5.276 1.00 93.19 112 ILE A O 1
ATOM 950 N N . TYR A 1 113 ? -3.656 -6.667 -3.343 1.00 92.50 113 TYR A N 1
ATOM 951 C CA . TYR A 1 113 ? -4.505 -7.720 -3.912 1.00 92.50 113 TYR A CA 1
ATOM 952 C C . TYR A 1 113 ? -5.934 -7.250 -4.219 1.00 92.50 113 TYR A C 1
ATOM 954 O O . TYR A 1 113 ? -6.719 -8.026 -4.766 1.00 92.50 113 TYR A O 1
ATOM 962 N N . GLU A 1 114 ? -6.268 -6.003 -3.868 1.00 93.25 114 GLU A N 1
ATOM 963 C CA . GLU A 1 114 ? -7.597 -5.391 -4.023 1.00 93.25 114 GLU A CA 1
ATOM 964 C C . GLU A 1 114 ? -8.728 -6.222 -3.370 1.00 93.25 114 GLU A C 1
ATOM 966 O O . GLU A 1 114 ? -9.867 -6.240 -3.844 1.00 93.25 114 GLU A O 1
ATOM 971 N N . LYS A 1 115 ? -8.419 -6.948 -2.285 1.00 95.12 115 LYS A N 1
ATOM 972 C CA . LYS A 1 115 ? -9.333 -7.882 -1.604 1.00 95.12 115 LYS A CA 1
ATOM 973 C C . LYS A 1 115 ? -9.035 -7.974 -0.115 1.00 95.12 115 LYS A C 1
ATOM 975 O O . LYS A 1 115 ? -7.888 -8.151 0.269 1.00 95.12 115 LYS A O 1
ATOM 980 N N . PHE A 1 116 ? -10.080 -7.946 0.709 1.00 95.88 116 PHE A N 1
ATOM 981 C CA . PHE A 1 116 ? -9.954 -8.271 2.130 1.00 95.88 116 PHE A CA 1
ATOM 982 C C . PHE A 1 116 ? -9.586 -9.754 2.335 1.00 95.88 116 PHE A C 1
ATOM 984 O O . PHE A 1 116 ? -9.955 -10.596 1.505 1.00 95.88 116 PHE A O 1
ATOM 991 N N . PRO A 1 117 ? -8.894 -10.096 3.436 1.00 92.81 117 PRO A N 1
ATOM 992 C CA . PRO A 1 117 ? -8.549 -11.477 3.760 1.00 92.81 117 PRO A CA 1
ATOM 993 C C . PRO A 1 117 ? -9.796 -12.346 3.966 1.00 92.81 117 PRO A C 1
ATOM 995 O O . PRO A 1 117 ? -10.728 -11.973 4.675 1.00 92.81 117 PRO A O 1
ATOM 998 N N . ILE A 1 118 ? -9.793 -13.540 3.363 1.00 86.31 118 ILE A N 1
ATOM 999 C CA . ILE A 1 118 ? -10.892 -14.519 3.473 1.00 86.31 118 ILE A CA 1
ATOM 1000 C C . ILE A 1 118 ? -10.835 -15.263 4.815 1.00 86.31 118 ILE A C 1
ATOM 1002 O O . ILE A 1 118 ? -11.867 -15.587 5.398 1.00 86.31 118 ILE A O 1
ATOM 1006 N N . ALA A 1 119 ? -9.627 -15.547 5.302 1.00 88.69 119 ALA A N 1
ATOM 1007 C CA . ALA A 1 119 ? -9.373 -16.237 6.561 1.00 88.69 119 ALA A CA 1
ATOM 1008 C C . ALA A 1 119 ? -8.203 -15.569 7.286 1.00 88.69 119 ALA A C 1
ATOM 1010 O O . ALA A 1 119 ? -7.323 -15.002 6.646 1.00 88.69 119 ALA A O 1
ATOM 1011 N N . GLY A 1 120 ? -8.200 -15.646 8.619 1.00 90.25 120 GLY A N 1
ATOM 1012 C CA . GLY A 1 120 ? -7.142 -15.048 9.437 1.00 90.25 120 GLY A CA 1
ATOM 1013 C C . GLY A 1 120 ? -7.177 -13.520 9.503 1.00 90.25 120 GLY A C 1
ATOM 1014 O O . GLY A 1 120 ? -6.185 -12.931 9.909 1.00 90.25 120 GLY A O 1
ATOM 1015 N N . ALA A 1 121 ? -8.300 -12.893 9.128 1.00 96.06 121 ALA A N 1
ATOM 1016 C CA . ALA A 1 121 ? -8.472 -11.448 9.212 1.00 96.06 121 ALA A CA 1
ATOM 1017 C C . ALA A 1 121 ? -8.256 -10.948 10.648 1.00 96.06 121 ALA A C 1
ATOM 1019 O O . ALA A 1 121 ? -8.844 -11.482 11.602 1.00 96.06 121 ALA A O 1
ATOM 1020 N N . ILE A 1 12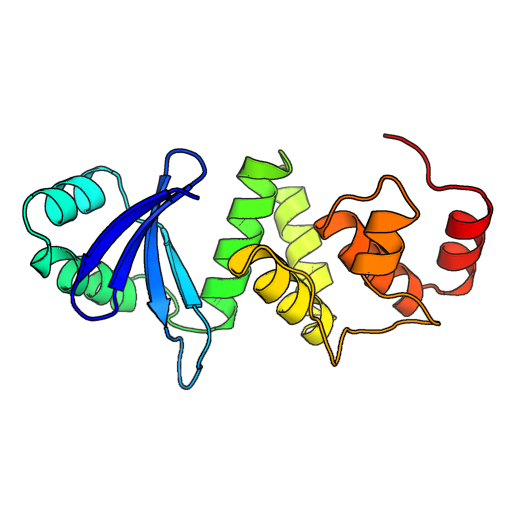2 ? -7.467 -9.889 10.794 1.00 97.25 122 ILE A N 1
ATOM 1021 C CA . ILE A 1 122 ? -7.236 -9.223 12.066 1.00 97.25 122 ILE A CA 1
ATOM 1022 C C . ILE A 1 122 ? -8.581 -8.769 12.618 1.00 97.25 122 ILE A C 1
ATOM 1024 O O . ILE A 1 122 ? -9.351 -8.039 11.987 1.00 97.25 122 ILE A O 1
ATOM 1028 N N . THR A 1 123 ? -8.855 -9.245 13.828 1.00 97.25 123 THR A N 1
ATOM 1029 C CA . THR A 1 123 ? -10.098 -8.995 14.540 1.00 97.25 123 THR A CA 1
ATOM 1030 C C . THR A 1 123 ? -9.776 -8.292 15.847 1.00 97.25 123 THR A C 1
ATOM 1032 O O . THR A 1 123 ? -9.083 -8.845 16.699 1.00 97.25 123 THR A O 1
ATOM 1035 N N . VAL A 1 124 ? -10.311 -7.086 16.021 1.00 96.81 124 VAL A N 1
ATOM 1036 C CA . VAL A 1 124 ? -10.168 -6.290 17.243 1.00 96.81 124 VAL A CA 1
ATOM 1037 C C . VAL A 1 124 ? -11.552 -6.081 17.841 1.00 96.81 124 VAL A C 1
ATOM 1039 O O . VAL A 1 124 ? -12.434 -5.517 17.197 1.00 96.81 124 VAL A O 1
ATOM 1042 N N . CYS A 1 125 ? -11.757 -6.581 19.061 1.00 94.69 125 CYS A N 1
ATOM 1043 C CA . CYS A 1 125 ? -13.028 -6.501 19.793 1.00 94.69 125 CYS A CA 1
ATOM 1044 C C . CYS A 1 125 ? -14.247 -6.939 18.953 1.00 94.69 125 CYS A C 1
ATOM 1046 O O . CYS A 1 125 ? -15.308 -6.324 19.001 1.00 94.69 125 CYS A O 1
ATOM 1048 N N . GLY A 1 126 ? -14.076 -8.002 18.156 1.00 94.81 126 GLY A N 1
ATOM 1049 C CA . GLY A 1 126 ? -15.118 -8.566 17.288 1.00 94.81 126 GLY A CA 1
ATOM 1050 C C . GLY A 1 126 ? -15.260 -7.904 15.912 1.00 94.81 126 GLY A C 1
ATOM 1051 O O . GLY A 1 126 ? -16.079 -8.360 15.117 1.00 94.81 126 GLY A O 1
ATOM 1052 N N . TYR A 1 127 ? -14.462 -6.879 15.602 1.00 96.94 127 TYR A N 1
ATOM 1053 C CA . TYR A 1 127 ? -14.503 -6.170 14.324 1.00 96.94 127 TYR A CA 1
ATOM 1054 C C . TYR A 1 127 ? -13.282 -6.477 13.461 1.00 96.94 127 TYR A C 1
ATOM 1056 O O . TYR A 1 127 ? -12.146 -6.411 13.923 1.00 96.94 127 TYR A O 1
ATOM 1064 N N . THR A 1 128 ? -13.524 -6.736 12.178 1.00 98.00 128 THR A N 1
ATOM 1065 C CA . THR A 1 128 ? -12.506 -6.725 11.116 1.00 98.00 128 THR A CA 1
ATOM 1066 C C . THR A 1 128 ? -12.601 -5.436 10.303 1.00 98.00 128 THR A C 1
ATOM 1068 O O . THR A 1 128 ? -13.656 -4.786 10.276 1.00 98.00 128 THR A O 1
ATOM 1071 N N . ALA A 1 129 ? -11.541 -5.081 9.571 1.00 98.06 129 ALA A N 1
ATOM 1072 C CA . ALA A 1 129 ? -11.570 -3.926 8.672 1.00 98.06 129 ALA A CA 1
ATOM 1073 C C . ALA A 1 129 ? -12.674 -4.063 7.608 1.00 98.06 129 ALA A C 1
ATOM 1075 O O . ALA A 1 129 ? -13.362 -3.089 7.302 1.00 98.06 129 ALA A O 1
ATOM 1076 N N . GLU A 1 130 ? -12.907 -5.278 7.101 1.00 98.00 130 GLU A N 1
ATOM 1077 C CA . GLU A 1 130 ? -13.995 -5.552 6.161 1.00 98.00 130 GLU A CA 1
ATOM 1078 C C . GLU A 1 130 ? -15.372 -5.295 6.795 1.00 98.00 130 GLU A C 1
ATOM 1080 O O . GLU A 1 130 ? -16.222 -4.632 6.194 1.00 98.00 130 GLU A O 1
ATOM 1085 N N . SER A 1 131 ? -15.592 -5.782 8.022 1.00 96.88 131 SER A N 1
ATOM 1086 C CA . SER A 1 131 ? -16.863 -5.589 8.728 1.00 96.88 131 SER A CA 1
ATOM 1087 C C . SER A 1 131 ? -17.162 -4.104 8.947 1.00 96.88 131 SER A C 1
ATOM 1089 O O . SER A 1 131 ? -18.276 -3.665 8.670 1.00 96.88 131 SER A O 1
ATOM 1091 N N . LEU A 1 132 ? -16.151 -3.315 9.335 1.00 96.75 132 LEU A N 1
ATOM 1092 C CA . LEU A 1 132 ? -16.255 -1.866 9.519 1.00 96.75 132 LEU A CA 1
ATOM 1093 C C . LEU A 1 132 ? -16.514 -1.151 8.190 1.00 96.75 132 LEU A C 1
ATOM 1095 O O . LEU A 1 132 ? -17.371 -0.272 8.120 1.00 96.75 132 LEU A O 1
ATOM 1099 N N . LYS A 1 133 ? -15.826 -1.550 7.115 1.00 96.00 133 LYS A N 1
ATOM 1100 C CA . LYS A 1 133 ? -16.027 -0.999 5.766 1.00 96.00 133 LYS A CA 1
ATOM 1101 C C . LYS A 1 133 ? -17.450 -1.231 5.250 1.00 96.00 133 LYS A C 1
ATOM 1103 O O . LYS A 1 133 ? -17.951 -0.381 4.508 1.00 96.00 133 LYS A O 1
ATOM 1108 N N . LYS A 1 134 ? -18.056 -2.378 5.586 1.00 95.06 134 LYS A N 1
ATOM 1109 C CA . LYS A 1 134 ? -19.413 -2.780 5.174 1.00 95.06 134 LYS A CA 1
ATOM 1110 C C . LYS A 1 134 ? -20.508 -2.134 6.025 1.00 95.06 134 LYS A C 1
ATOM 1112 O O . LYS A 1 134 ? -21.567 -1.822 5.491 1.00 95.06 134 LYS A O 1
ATOM 1117 N N . SER A 1 135 ? -20.273 -1.946 7.323 1.00 93.12 135 SER A N 1
ATOM 1118 C CA . SER A 1 135 ? -21.270 -1.404 8.258 1.00 93.12 135 SER A CA 1
ATOM 1119 C C . SER A 1 135 ? -21.204 0.117 8.435 1.00 93.12 135 SER A C 1
ATOM 1121 O O . SER A 1 135 ? -22.085 0.693 9.070 1.00 93.12 135 SER A O 1
ATOM 1123 N N . THR A 1 136 ? -20.187 0.784 7.878 1.00 93.31 136 THR A N 1
ATOM 1124 C CA . THR A 1 136 ? -19.961 2.231 8.035 1.00 93.31 136 THR A CA 1
ATOM 1125 C C . THR A 1 136 ? -19.546 2.911 6.722 1.00 93.31 136 THR A C 1
ATOM 1127 O O . THR A 1 136 ? -19.317 2.268 5.699 1.00 93.31 136 THR A O 1
ATOM 1130 N N . TYR A 1 137 ? -19.379 4.238 6.762 1.00 91.38 137 TYR A N 1
ATOM 1131 C CA . TYR A 1 137 ? -18.857 5.042 5.648 1.00 91.38 137 TYR A CA 1
ATOM 1132 C C . TYR A 1 137 ? -17.324 5.120 5.595 1.00 91.38 137 TYR A C 1
ATOM 1134 O O . TYR A 1 137 ? -16.774 5.866 4.783 1.00 91.38 137 TYR A O 1
ATOM 1142 N N . LEU A 1 138 ? -16.607 4.385 6.452 1.00 94.25 138 LEU A N 1
ATOM 1143 C CA . LEU A 1 138 ? -15.146 4.403 6.453 1.00 94.25 138 LEU A CA 1
ATOM 1144 C C . LEU A 1 138 ? -14.593 3.941 5.098 1.00 94.25 138 LEU A C 1
ATOM 1146 O O . LEU A 1 138 ? -15.160 3.069 4.439 1.00 94.25 138 LEU A O 1
ATOM 1150 N N . SER A 1 139 ? -13.462 4.512 4.680 1.00 95.19 139 SER A N 1
ATOM 1151 C CA . SER A 1 139 ? -12.655 3.968 3.581 1.00 95.19 139 SER A CA 1
ATOM 1152 C C . SER A 1 139 ? -11.902 2.712 4.040 1.00 95.19 139 SER A C 1
ATOM 1154 O O . SER A 1 139 ? -11.941 2.364 5.222 1.00 95.19 139 SER A O 1
ATOM 1156 N N . ILE A 1 140 ? -11.187 2.030 3.136 1.00 97.31 140 ILE A N 1
ATOM 1157 C CA . ILE A 1 140 ? -10.325 0.891 3.513 1.00 97.31 140 ILE A CA 1
ATOM 1158 C C . ILE A 1 140 ? -9.316 1.343 4.581 1.00 97.31 140 ILE A C 1
ATOM 1160 O O . ILE A 1 140 ? -9.333 0.836 5.699 1.00 97.31 140 ILE A O 1
ATOM 1164 N N . LEU A 1 141 ? -8.534 2.391 4.295 1.00 97.56 141 LEU A N 1
ATOM 1165 C CA . LEU A 1 141 ? -7.605 2.991 5.261 1.00 97.56 141 LEU A CA 1
ATOM 1166 C C . LEU A 1 141 ? -8.305 3.459 6.543 1.00 97.56 141 LEU A C 1
ATOM 1168 O O . LEU A 1 141 ? -7.771 3.285 7.634 1.00 97.56 141 LEU A O 1
ATOM 1172 N N . GLY A 1 142 ? -9.497 4.050 6.425 1.00 96.56 142 GLY A N 1
ATOM 1173 C CA . GLY A 1 142 ? -10.297 4.457 7.579 1.00 96.56 142 GLY A CA 1
ATOM 1174 C C . GLY A 1 142 ? -10.652 3.280 8.487 1.00 96.56 142 GLY A C 1
ATOM 1175 O O . GLY A 1 142 ? -10.559 3.410 9.701 1.00 96.56 142 GLY A O 1
ATOM 1176 N N . SER A 1 143 ? -10.987 2.131 7.902 1.00 97.69 143 SER A N 1
ATOM 1177 C CA . SER A 1 143 ? -11.358 0.911 8.627 1.00 97.69 143 SER A CA 1
ATOM 1178 C C . SER A 1 143 ? -10.169 0.335 9.395 1.00 97.69 143 SER A C 1
ATOM 1180 O O . SER A 1 143 ? -10.286 0.075 10.589 1.00 97.69 143 SER A O 1
ATOM 1182 N N . TYR A 1 144 ? -8.994 0.247 8.764 1.00 98.38 144 TYR A N 1
ATOM 1183 C CA . TYR A 1 144 ? -7.757 -0.167 9.440 1.00 98.38 144 TYR A CA 1
ATOM 1184 C C . TYR A 1 144 ? -7.324 0.820 10.535 1.00 98.38 144 TYR A C 1
ATOM 1186 O O . TYR A 1 144 ? -7.000 0.417 11.650 1.00 98.38 144 TYR A O 1
ATOM 1194 N N . ASN A 1 145 ? -7.399 2.128 10.273 1.00 97.69 145 ASN A N 1
ATOM 1195 C CA . ASN A 1 145 ? -7.132 3.147 11.293 1.00 97.69 145 ASN A CA 1
ATOM 1196 C C . ASN A 1 145 ? -8.113 3.082 12.473 1.00 97.69 145 ASN A C 1
ATOM 1198 O O . ASN A 1 145 ? -7.741 3.451 13.590 1.00 97.69 145 ASN A O 1
ATOM 1202 N N . PHE A 1 146 ? -9.348 2.640 12.229 1.00 97.50 146 PHE A N 1
ATOM 1203 C CA . PHE A 1 146 ? -10.351 2.454 13.268 1.00 97.50 146 PHE A CA 1
ATOM 1204 C C . PHE A 1 146 ? -10.076 1.204 14.108 1.00 97.50 146 PHE A C 1
ATOM 1206 O O . PHE A 1 146 ? -10.207 1.283 15.322 1.00 97.50 146 PHE A O 1
ATOM 1213 N N . LEU A 1 147 ? -9.594 0.102 13.517 1.00 98.12 147 LEU A N 1
ATOM 1214 C CA . LEU A 1 147 ? -9.090 -1.038 14.299 1.00 98.12 147 LEU A CA 1
ATOM 1215 C C . LEU A 1 147 ? -7.988 -0.603 15.270 1.00 98.12 147 LEU A C 1
ATOM 1217 O O . LEU A 1 147 ? -8.031 -0.953 16.446 1.00 98.12 147 LEU A O 1
ATOM 1221 N N . ILE A 1 148 ? -7.054 0.238 14.810 1.00 98.19 148 ILE A N 1
ATOM 1222 C CA . ILE A 1 148 ? -6.030 0.806 15.695 1.00 98.19 148 ILE A CA 1
ATOM 1223 C C . ILE A 1 148 ? -6.665 1.684 16.778 1.00 98.19 148 ILE A C 1
ATOM 1225 O O . ILE A 1 148 ? -6.223 1.661 17.919 1.00 98.19 148 ILE A O 1
ATOM 1229 N N . TYR A 1 149 ? -7.696 2.466 16.448 1.00 97.19 149 TYR A N 1
ATOM 1230 C CA . TYR A 1 149 ? -8.388 3.275 17.450 1.00 97.19 149 TYR A CA 1
ATOM 1231 C C . TYR A 1 149 ? -9.050 2.409 18.530 1.00 97.19 149 TYR A C 1
ATOM 1233 O O . TYR A 1 149 ? -8.931 2.738 19.704 1.00 97.19 149 TYR A O 1
ATOM 1241 N N . ILE A 1 150 ? -9.658 1.278 18.159 1.00 97.38 150 ILE A N 1
ATOM 1242 C CA . ILE A 1 150 ? -10.195 0.316 19.130 1.00 97.38 150 ILE A CA 1
ATOM 1243 C C . ILE A 1 150 ? -9.068 -0.247 20.012 1.00 97.38 150 ILE A C 1
ATOM 1245 O O . ILE A 1 150 ? -9.242 -0.317 21.223 1.00 97.38 150 ILE A O 1
ATOM 1249 N N . LEU A 1 151 ? -7.903 -0.592 19.447 1.00 96.94 151 LEU A N 1
ATOM 1250 C CA . LEU A 1 151 ? -6.757 -1.076 20.235 1.00 96.94 151 LEU A CA 1
ATOM 1251 C C . LEU A 1 151 ? -6.194 -0.023 21.199 1.00 96.94 151 LEU A C 1
ATOM 1253 O O . LEU A 1 151 ? -5.785 -0.357 22.308 1.00 96.94 151 LEU A O 1
ATOM 1257 N N . GLU A 1 152 ? -6.117 1.235 20.765 1.00 96.88 152 GLU A N 1
ATOM 1258 C CA . GLU A 1 152 ? -5.511 2.318 21.547 1.00 96.88 152 GLU A CA 1
ATOM 1259 C C . GLU A 1 152 ? -6.477 2.905 22.594 1.00 96.88 152 GLU A C 1
ATOM 1261 O O . GLU A 1 152 ? -6.023 3.372 23.638 1.00 96.88 152 GLU A O 1
ATOM 1266 N N . ASP A 1 153 ? -7.787 2.901 22.328 1.00 96.19 153 ASP A N 1
ATOM 1267 C CA . ASP A 1 153 ? -8.822 3.506 23.176 1.00 96.19 153 ASP A CA 1
ATOM 1268 C C . ASP A 1 153 ? -10.202 2.875 22.905 1.00 96.19 153 ASP A C 1
ATOM 1270 O O . ASP A 1 153 ? -11.114 3.484 22.332 1.00 96.19 153 ASP A O 1
ATOM 1274 N N . GLU A 1 154 ? -10.342 1.615 23.322 1.00 95.69 154 GLU A N 1
ATOM 1275 C CA . GLU A 1 154 ? -11.521 0.779 23.072 1.00 95.69 154 GLU A CA 1
ATOM 1276 C C . GLU A 1 154 ? -12.829 1.475 23.458 1.00 95.69 154 GLU A C 1
ATOM 1278 O O . GLU A 1 154 ? -13.765 1.537 22.660 1.00 95.69 154 GLU A O 1
ATOM 1283 N N . LYS A 1 155 ? -12.897 2.031 24.674 1.00 95.56 155 LYS A N 1
ATOM 1284 C CA . LYS A 1 155 ? -14.133 2.604 25.217 1.00 95.56 155 LYS A CA 1
ATOM 1285 C C . LYS A 1 155 ? -14.667 3.718 24.319 1.00 95.56 155 LYS A C 1
ATOM 1287 O O . LYS A 1 155 ? -15.836 3.680 23.932 1.00 95.56 155 LYS A O 1
ATOM 1292 N N . ASN A 1 156 ? -13.821 4.690 23.976 1.00 95.00 156 ASN A N 1
ATOM 1293 C CA . ASN A 1 156 ? -14.252 5.815 23.153 1.00 95.00 156 ASN A CA 1
ATOM 1294 C C . ASN A 1 156 ? -14.485 5.384 21.697 1.00 95.00 156 ASN A C 1
ATOM 1296 O O . ASN A 1 156 ? -15.410 5.885 21.056 1.00 95.00 156 ASN A O 1
ATOM 1300 N N . ALA A 1 157 ? -13.700 4.437 21.173 1.00 94.88 157 ALA A N 1
ATOM 1301 C CA . ALA A 1 157 ? -13.901 3.906 19.828 1.00 94.88 157 ALA A CA 1
ATOM 1302 C C . ALA A 1 157 ? -15.264 3.211 19.686 1.00 94.88 157 ALA A C 1
ATOM 1304 O O . ALA A 1 157 ? -16.019 3.522 18.761 1.00 94.88 157 ALA A O 1
ATOM 1305 N N . LEU A 1 158 ? -15.620 2.326 20.621 1.00 93.88 158 LEU A N 1
ATOM 1306 C CA . LEU A 1 158 ? -16.899 1.613 20.605 1.00 93.88 158 LEU A CA 1
ATOM 1307 C C . LEU A 1 158 ? -18.086 2.549 20.862 1.00 93.88 158 LEU A C 1
ATOM 1309 O O . LEU A 1 158 ? -19.120 2.421 20.203 1.00 93.88 158 LEU A O 1
ATOM 1313 N N . GLU A 1 159 ? -17.936 3.531 21.754 1.00 94.38 159 GLU A N 1
ATOM 1314 C CA . GLU A 1 159 ? -18.960 4.555 21.969 1.00 94.38 159 GLU A CA 1
ATOM 1315 C C . GLU A 1 159 ? -19.213 5.362 20.685 1.00 94.38 159 GLU A C 1
ATOM 1317 O O . GLU A 1 159 ? -20.363 5.509 20.262 1.00 94.38 159 GLU A O 1
ATOM 1322 N N . ASN A 1 160 ? -18.151 5.812 20.012 1.00 92.19 160 ASN A N 1
ATOM 1323 C CA . ASN A 1 160 ? -18.254 6.528 18.741 1.00 92.19 160 ASN A CA 1
ATOM 1324 C C . ASN A 1 160 ? -18.873 5.665 17.634 1.00 92.19 160 ASN A C 1
ATOM 1326 O O . ASN A 1 160 ? -19.681 6.164 16.852 1.00 92.19 160 ASN A O 1
ATOM 1330 N N . LEU A 1 161 ? -18.545 4.370 17.583 1.00 91.69 161 LEU A N 1
ATOM 1331 C CA . LEU A 1 161 ? -19.148 3.445 16.625 1.00 91.69 161 LEU A CA 1
ATOM 1332 C C . LEU A 1 161 ? -20.657 3.292 16.874 1.00 91.69 161 LEU A C 1
ATOM 1334 O O . LEU A 1 161 ? -21.441 3.357 15.930 1.00 91.69 161 LEU A O 1
ATOM 1338 N N . SER A 1 162 ? -21.068 3.165 18.142 1.00 89.00 162 SER A N 1
ATOM 1339 C CA . SER A 1 162 ? -22.480 3.021 18.533 1.00 89.00 162 SER A CA 1
ATOM 1340 C C . SER A 1 162 ? -23.325 4.262 18.222 1.00 89.00 162 SER A C 1
ATOM 1342 O O . SER A 1 162 ? -24.494 4.143 17.860 1.00 89.00 162 SER A O 1
ATOM 1344 N N . LYS A 1 163 ? -22.723 5.454 18.321 1.00 90.31 163 LYS A N 1
ATOM 1345 C CA . LYS A 1 163 ? -23.366 6.743 18.020 1.00 90.31 163 LYS A CA 1
ATOM 1346 C C . LYS A 1 163 ? -23.451 7.043 16.521 1.00 90.31 163 LYS A C 1
ATOM 1348 O O . LYS A 1 163 ? -24.125 7.996 16.136 1.00 90.31 163 LYS A O 1
ATOM 1353 N N . GLY A 1 164 ? -22.794 6.237 15.688 1.00 83.31 164 GLY A N 1
ATOM 1354 C CA . GLY A 1 164 ? -22.591 6.517 14.275 1.00 83.31 164 GLY A CA 1
ATOM 1355 C C . GLY A 1 164 ? -21.376 7.418 14.059 1.00 83.31 164 GLY A C 1
ATOM 1356 O O . GLY A 1 164 ? -21.195 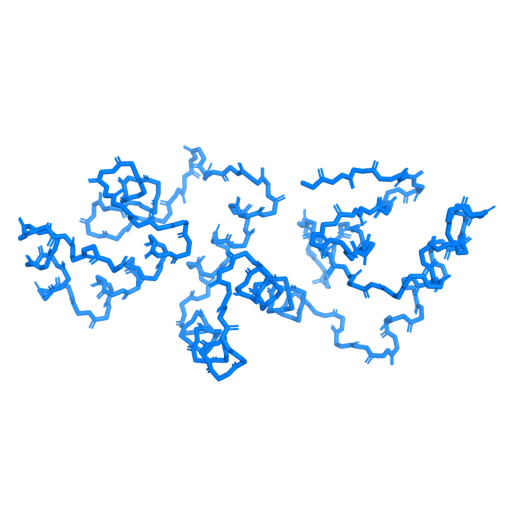8.441 14.720 1.00 83.31 164 GLY A O 1
ATOM 1357 N N . LEU A 1 165 ? -20.523 7.029 13.111 1.00 85.62 165 LEU A N 1
ATOM 1358 C CA . LEU A 1 165 ? -19.314 7.782 12.797 1.00 85.62 165 LEU A CA 1
ATOM 1359 C C . LEU A 1 165 ? -19.665 9.065 12.028 1.00 85.62 165 LEU A C 1
ATOM 1361 O O . LEU A 1 165 ? -20.496 9.016 11.116 1.00 85.62 165 LEU A O 1
ATOM 1365 N N . PRO A 1 166 ? -19.028 10.205 12.352 1.00 72.12 166 PRO A N 1
ATOM 1366 C CA . PRO A 1 166 ? -19.288 11.457 11.659 1.00 72.12 166 PRO A CA 1
ATOM 1367 C C . PRO A 1 166 ? -18.917 11.343 10.177 1.00 72.12 166 PRO A C 1
ATOM 1369 O O . PRO A 1 166 ? -17.837 10.862 9.826 1.00 72.12 166 PRO A O 1
ATOM 1372 N N . ILE A 1 167 ? -19.809 11.827 9.313 1.00 66.50 167 ILE A N 1
ATOM 1373 C CA . ILE A 1 167 ? -19.554 11.979 7.879 1.00 66.50 167 ILE A CA 1
ATOM 1374 C C . ILE A 1 167 ? -18.714 13.252 7.715 1.00 66.50 167 ILE A C 1
ATOM 1376 O O . ILE A 1 167 ? -19.117 14.315 8.189 1.00 66.50 167 ILE A O 1
ATOM 1380 N N . LYS A 1 168 ? -17.523 13.124 7.124 1.00 54.69 168 LYS A N 1
ATOM 1381 C CA . LYS A 1 168 ? -16.649 14.258 6.792 1.00 54.69 168 LYS A CA 1
ATOM 1382 C C . LYS A 1 168 ? -16.905 14.757 5.384 1.00 54.69 168 LYS A C 1
ATOM 1384 O O . LYS A 1 168 ? -17.127 13.895 4.508 1.00 54.69 168 LYS A O 1
#

Sequence (168 aa):
MELVLEYKGLSLIKKYDKYYIRFIGGQREEYPCDLAISNKEAMSVISSNEAIKNVRDEYKKKVEWTSRYFIDSFLADYMFYECNMSEKRINTNIDKLNRHVDIKFELYETLIYEKFPIAGAITVCGYTAESLKKSTYLSILGSYNFLIYILEDEKNALENLSKGLPIK

pLDDT: mean 93.46, std 7.79, range [53.44, 98.38]